Protein AF-A0A091KZ14-F1 (afdb_monomer_lite)

pLDDT: mean 85.17, std 9.56, range [55.09, 93.75]

Organism: NCBI:txid187382

Foldseek 3Di:
DDPVVVVVVVVVVVVVVVVVVVVVVVDDPCLVPQPDPVSNVVVVVVVD

Radius of gyration: 15.96 Å; chains: 1; bounding box: 25×18×48 Å

Secondary structure (DSSP, 8-state):
--THHHHHHHHHHHHHHHHHHHHHHTS-HHHHT-SSHHHHHHHHHHH-

Structure (mmCIF, N/CA/C/O backbone):
data_AF-A0A091KZ14-F1
#
_entry.id   AF-A0A091KZ14-F1
#
loop_
_atom_site.group_PDB
_atom_site.id
_atom_site.type_symbol
_atom_site.label_atom_id
_atom_site.label_alt_id
_atom_site.label_comp_id
_atom_site.label_asym_id
_atom_site.label_entity_id
_atom_site.label_seq_id
_atom_site.pdbx_PDB_ins_code
_atom_site.Cartn_x
_atom_site.Cartn_y
_atom_site.Cartn_z
_atom_site.occupancy
_atom_site.B_iso_or_equiv
_atom_site.auth_seq_id
_atom_site.auth_comp_id
_atom_site.auth_asym_id
_atom_site.auth_atom_id
_atom_site.pdbx_PDB_model_num
ATOM 1 N N . LYS A 1 1 ? 12.701 1.545 -35.135 1.00 55.09 1 LYS A N 1
ATOM 2 C CA . LYS A 1 1 ? 11.860 2.204 -34.100 1.00 55.09 1 LYS A CA 1
ATOM 3 C C . LYS A 1 1 ? 11.711 1.199 -32.962 1.00 55.09 1 LYS A C 1
ATOM 5 O O . LYS A 1 1 ? 11.185 0.130 -33.210 1.00 55.09 1 LYS A O 1
ATOM 10 N N . ILE A 1 2 ? 12.318 1.444 -31.799 1.00 57.03 2 ILE A N 1
ATOM 11 C CA . ILE A 1 2 ? 12.564 0.393 -30.798 1.00 57.03 2 ILE A CA 1
ATOM 12 C C . ILE A 1 2 ? 11.319 0.230 -29.912 1.00 57.03 2 ILE A C 1
ATOM 14 O O . ILE A 1 2 ? 11.063 1.053 -29.038 1.00 57.03 2 ILE A O 1
ATOM 18 N N . GLU A 1 3 ? 10.560 -0.846 -30.113 1.00 62.66 3 GLU A N 1
ATOM 19 C CA . GLU A 1 3 ? 9.438 -1.269 -29.249 1.00 62.66 3 GLU A CA 1
ATOM 20 C C . GLU A 1 3 ? 9.871 -1.677 -27.822 1.00 62.66 3 GLU A C 1
ATOM 22 O O . GLU A 1 3 ? 9.039 -1.949 -26.958 1.00 62.66 3 GLU A O 1
ATOM 27 N N . GLY A 1 4 ? 11.173 -1.659 -27.520 1.00 63.19 4 GLY A N 1
ATOM 28 C CA . GLY A 1 4 ? 11.738 -2.051 -26.222 1.00 63.19 4 GLY A CA 1
ATOM 29 C C . GLY A 1 4 ? 11.323 -1.178 -25.028 1.00 63.19 4 GLY A C 1
ATOM 30 O O . GLY A 1 4 ? 11.391 -1.636 -23.886 1.00 63.19 4 GLY A O 1
ATOM 31 N N . GLY A 1 5 ? 10.857 0.055 -25.258 1.00 68.38 5 GLY A N 1
ATOM 32 C CA . GLY A 1 5 ? 10.358 0.932 -24.191 1.00 68.38 5 GLY A CA 1
ATOM 33 C C . GLY A 1 5 ? 9.056 0.429 -23.559 1.00 68.38 5 GLY A C 1
ATOM 34 O O . GLY A 1 5 ? 8.929 0.432 -22.335 1.00 68.38 5 GLY A O 1
ATOM 35 N N . ARG A 1 6 ? 8.118 -0.069 -24.380 1.00 71.88 6 ARG A N 1
ATOM 36 C CA . ARG A 1 6 ? 6.858 -0.665 -23.899 1.00 71.88 6 ARG A CA 1
ATOM 37 C C . ARG A 1 6 ? 7.121 -1.979 -23.170 1.00 71.88 6 ARG A C 1
ATOM 39 O O . ARG A 1 6 ? 6.691 -2.126 -22.035 1.00 71.88 6 ARG A O 1
ATOM 46 N N . PHE A 1 7 ? 7.963 -2.842 -23.739 1.00 74.88 7 PHE A N 1
ATOM 47 C CA . PHE A 1 7 ? 8.342 -4.116 -23.122 1.00 74.88 7 PHE A CA 1
ATOM 48 C C . PHE A 1 7 ? 8.926 -3.952 -21.706 1.00 74.88 7 PHE A C 1
ATOM 50 O O . PHE A 1 7 ? 8.501 -4.628 -20.770 1.00 74.88 7 PHE A O 1
ATOM 57 N N . ARG A 1 8 ? 9.852 -3.000 -21.506 1.00 83.50 8 ARG A N 1
ATOM 58 C CA . ARG A 1 8 ? 10.410 -2.717 -20.169 1.00 83.50 8 ARG A CA 1
ATOM 59 C C . ARG A 1 8 ? 9.360 -2.179 -19.194 1.00 83.50 8 ARG A C 1
ATOM 61 O O . ARG A 1 8 ? 9.414 -2.508 -18.009 1.00 83.50 8 ARG A O 1
ATOM 68 N N . LEU A 1 9 ? 8.429 -1.352 -19.669 1.00 87.06 9 LEU A N 1
ATOM 69 C CA . LEU A 1 9 ? 7.345 -0.815 -18.845 1.00 87.06 9 LEU A CA 1
ATOM 70 C C . LEU A 1 9 ? 6.360 -1.907 -18.427 1.00 87.06 9 LEU A C 1
ATOM 72 O O . LEU A 1 9 ? 5.994 -1.964 -17.255 1.00 87.06 9 LEU A O 1
ATOM 76 N N . ASP A 1 10 ? 5.976 -2.792 -19.343 1.00 87.56 10 ASP A N 1
ATOM 77 C CA . ASP A 1 10 ? 5.032 -3.876 -19.068 1.00 87.56 10 ASP A CA 1
ATOM 78 C C . ASP A 1 10 ? 5.614 -4.896 -18.082 1.00 87.56 10 ASP A C 1
ATOM 80 O O . ASP A 1 10 ? 4.936 -5.309 -17.138 1.00 87.56 10 ASP A O 1
ATOM 84 N N . ILE A 1 11 ? 6.911 -5.209 -18.199 1.00 88.69 11 ILE A N 1
ATOM 85 C CA . ILE A 1 11 ? 7.619 -6.023 -17.202 1.00 88.69 11 ILE A CA 1
ATOM 86 C C . ILE A 1 11 ? 7.625 -5.333 -15.833 1.00 88.69 11 ILE A C 1
ATOM 88 O O . ILE A 1 11 ? 7.293 -5.959 -14.826 1.00 88.69 11 ILE A O 1
ATOM 92 N N . ARG A 1 12 ? 7.976 -4.039 -15.769 1.00 89.38 12 ARG A N 1
ATOM 93 C CA . ARG A 1 12 ? 8.016 -3.299 -14.497 1.00 89.38 12 ARG A CA 1
ATOM 94 C C . ARG A 1 12 ? 6.636 -3.234 -13.842 1.00 89.38 12 ARG A C 1
ATOM 96 O O . ARG A 1 12 ? 6.554 -3.408 -12.630 1.00 89.38 12 ARG A O 1
ATOM 103 N N . LYS A 1 13 ? 5.569 -3.036 -14.623 1.00 89.81 13 LYS A N 1
ATOM 104 C CA . LYS A 1 13 ? 4.184 -3.077 -14.132 1.00 89.81 13 LYS A CA 1
ATOM 105 C C . LYS A 1 13 ? 3.853 -4.437 -13.524 1.00 89.81 13 LYS A C 1
ATOM 107 O O . LYS A 1 13 ? 3.409 -4.481 -12.384 1.00 89.81 13 LYS A O 1
ATOM 112 N N . LYS A 1 14 ? 4.143 -5.536 -14.231 1.00 90.88 14 LYS A N 1
ATOM 113 C CA . LYS A 1 14 ? 3.885 -6.896 -13.731 1.00 90.88 14 LYS A CA 1
ATOM 114 C C . LYS A 1 14 ? 4.633 -7.182 -12.424 1.00 90.88 14 LYS A C 1
ATOM 116 O O . LYS A 1 14 ? 4.035 -7.683 -11.476 1.00 90.88 14 LYS A O 1
ATOM 121 N N . ILE A 1 15 ? 5.914 -6.810 -12.348 1.00 90.00 15 ILE A N 1
ATOM 122 C CA . ILE A 1 15 ? 6.726 -6.974 -11.132 1.00 90.00 15 ILE A CA 1
ATOM 123 C C . ILE A 1 15 ? 6.175 -6.122 -9.984 1.00 90.00 15 ILE A C 1
ATOM 125 O O . ILE A 1 15 ? 6.098 -6.597 -8.854 1.00 90.00 15 ILE A O 1
ATOM 129 N N . PHE A 1 16 ? 5.784 -4.876 -10.258 1.00 89.88 16 PHE A N 1
ATOM 130 C CA . PHE A 1 16 ? 5.223 -3.986 -9.246 1.00 89.88 16 PHE A CA 1
ATOM 131 C C . PHE A 1 16 ? 3.919 -4.545 -8.669 1.00 89.88 16 PHE A C 1
ATOM 133 O O . PHE A 1 16 ? 3.793 -4.635 -7.453 1.00 89.88 16 PHE A O 1
ATOM 140 N N . THR A 1 17 ? 2.999 -5.010 -9.518 1.00 89.69 17 THR A N 1
ATOM 141 C CA . THR A 1 17 ? 1.752 -5.644 -9.067 1.00 89.69 17 THR A CA 1
ATOM 142 C C . THR A 1 17 ? 2.023 -6.872 -8.201 1.00 89.69 17 THR A C 1
ATOM 144 O O . THR A 1 17 ? 1.435 -6.996 -7.132 1.00 89.69 17 THR A O 1
ATOM 147 N N . MET A 1 18 ? 2.949 -7.748 -8.607 1.00 93.31 18 MET A N 1
ATOM 148 C CA . MET A 1 18 ? 3.305 -8.926 -7.806 1.00 93.31 18 MET A CA 1
ATOM 149 C C . MET A 1 18 ? 3.896 -8.543 -6.443 1.00 93.31 18 MET A C 1
ATOM 151 O O . MET A 1 18 ? 3.504 -9.115 -5.431 1.00 93.31 18 MET A O 1
ATOM 155 N N . ARG A 1 19 ? 4.790 -7.545 -6.399 1.00 90.62 19 ARG A N 1
ATOM 156 C CA . ARG A 1 19 ? 5.383 -7.056 -5.144 1.00 90.62 19 ARG A CA 1
ATOM 157 C C . ARG A 1 19 ? 4.347 -6.454 -4.205 1.00 90.62 19 ARG A C 1
ATOM 159 O O . ARG A 1 19 ? 4.410 -6.714 -3.011 1.00 90.62 19 ARG A O 1
ATOM 166 N N . VAL A 1 20 ? 3.405 -5.672 -4.734 1.00 88.50 20 VAL A N 1
ATOM 167 C CA . VAL A 1 20 ? 2.328 -5.075 -3.932 1.00 88.50 20 VAL A CA 1
ATOM 168 C C . VAL A 1 20 ? 1.444 -6.163 -3.333 1.00 88.50 20 VAL A C 1
ATOM 170 O O . VAL A 1 20 ? 1.179 -6.117 -2.140 1.00 88.50 20 VAL A O 1
ATOM 173 N N . VAL A 1 21 ? 1.048 -7.171 -4.119 1.00 88.75 21 VAL A N 1
ATOM 174 C CA . VAL A 1 21 ? 0.238 -8.296 -3.620 1.00 88.75 21 VAL A CA 1
ATOM 175 C C . VAL A 1 21 ? 0.980 -9.080 -2.535 1.00 88.75 21 VAL A C 1
ATOM 177 O O . VAL A 1 21 ? 0.397 -9.385 -1.499 1.00 88.75 21 VAL A O 1
ATOM 180 N N . GLU A 1 22 ? 2.268 -9.376 -2.728 1.00 90.38 22 GLU A N 1
ATOM 181 C CA . GLU A 1 22 ? 3.077 -10.063 -1.713 1.00 90.38 22 GLU A CA 1
ATOM 182 C C . GLU A 1 22 ? 3.180 -9.252 -0.415 1.00 90.38 22 GLU A C 1
ATOM 184 O O . GLU A 1 22 ? 3.009 -9.811 0.667 1.00 90.38 22 GLU A O 1
ATOM 189 N N . HIS A 1 23 ? 3.411 -7.938 -0.510 1.00 85.44 23 HIS A N 1
ATOM 190 C CA . HIS A 1 23 ? 3.448 -7.063 0.662 1.00 85.44 23 HIS A CA 1
ATOM 191 C C . HIS A 1 23 ? 2.094 -6.997 1.366 1.00 85.44 23 HIS A C 1
ATOM 193 O O . HIS A 1 23 ? 2.041 -7.057 2.588 1.00 85.44 23 HIS A O 1
ATOM 199 N N . TRP A 1 24 ? 1.004 -6.934 0.603 1.00 86.69 24 TRP A N 1
ATOM 200 C CA . TRP A 1 24 ? -0.348 -6.883 1.150 1.00 86.69 24 TRP A CA 1
ATOM 201 C C . TRP A 1 24 ? -0.697 -8.143 1.947 1.00 86.69 24 TRP A C 1
ATOM 203 O O . TRP A 1 24 ? -1.275 -8.050 3.023 1.00 86.69 24 TRP A O 1
ATOM 213 N N . ASN A 1 25 ? -0.271 -9.316 1.469 1.00 86.12 25 ASN A N 1
ATOM 214 C CA . ASN A 1 25 ? -0.466 -10.591 2.169 1.00 86.12 25 ASN A CA 1
ATOM 215 C C . ASN A 1 25 ? 0.348 -10.717 3.469 1.00 86.12 25 ASN A C 1
ATOM 217 O O . ASN A 1 25 ? 0.085 -11.615 4.265 1.00 86.12 25 ASN A O 1
ATOM 221 N N . ARG A 1 26 ? 1.352 -9.856 3.673 1.00 88.75 26 ARG A N 1
ATOM 222 C CA . ARG A 1 26 ? 2.158 -9.805 4.901 1.00 88.75 26 ARG A CA 1
ATOM 223 C C . ARG A 1 26 ? 1.597 -8.846 5.946 1.00 88.75 26 ARG A C 1
ATOM 225 O O . ARG A 1 26 ? 2.066 -8.874 7.079 1.00 88.75 26 ARG A O 1
ATOM 232 N N . LEU A 1 27 ? 0.634 -8.000 5.578 1.00 88.56 27 LEU A N 1
ATOM 233 C CA . LEU A 1 27 ? 0.046 -7.047 6.510 1.00 88.56 27 LEU A CA 1
ATOM 234 C C . LEU A 1 27 ? -0.927 -7.745 7.472 1.00 88.56 27 LEU A C 1
ATOM 236 O O . LEU A 1 27 ? -1.697 -8.612 7.044 1.00 88.56 27 LEU A O 1
ATOM 240 N N . PRO A 1 28 ? -0.946 -7.348 8.757 1.00 88.06 28 PRO A N 1
ATOM 241 C CA . PRO A 1 28 ? -1.951 -7.813 9.700 1.00 88.06 28 PRO A CA 1
ATOM 242 C C . PRO A 1 28 ? -3.363 -7.449 9.231 1.00 88.06 28 PRO A C 1
ATOM 244 O O . PRO A 1 28 ? -3.604 -6.365 8.692 1.00 88.06 28 PRO A O 1
ATOM 247 N N . ARG A 1 29 ? -4.324 -8.345 9.474 1.00 88.12 29 ARG A N 1
ATOM 248 C CA . ARG A 1 29 ? -5.718 -8.170 9.042 1.00 88.12 29 ARG A CA 1
ATOM 249 C C . ARG A 1 29 ? -6.345 -6.882 9.586 1.00 88.12 29 ARG A C 1
ATOM 251 O O . ARG A 1 29 ? -7.064 -6.208 8.861 1.00 88.12 29 ARG A O 1
ATOM 258 N N . GLU A 1 30 ? -6.010 -6.502 10.815 1.00 85.75 30 GLU A N 1
ATOM 259 C CA . GLU A 1 30 ? -6.459 -5.253 11.442 1.00 85.75 30 GLU A CA 1
ATOM 260 C C . GLU A 1 30 ? -5.992 -3.989 10.704 1.00 85.75 30 GLU A C 1
ATOM 262 O O . GLU A 1 30 ? -6.722 -2.998 10.654 1.00 85.75 30 GLU A O 1
ATOM 267 N N . VAL A 1 31 ? -4.801 -4.023 10.096 1.00 88.44 31 VAL A N 1
ATOM 268 C CA . VAL A 1 31 ? -4.278 -2.920 9.284 1.00 88.44 31 VAL A CA 1
ATOM 269 C C . VAL A 1 31 ? -5.082 -2.853 7.988 1.00 88.44 31 VAL A C 1
ATOM 271 O O . VAL A 1 31 ? -5.576 -1.790 7.628 1.00 88.44 31 VAL A O 1
ATOM 274 N N . VAL A 1 32 ? -5.297 -3.999 7.333 1.00 87.25 32 VAL A N 1
ATOM 275 C CA . VAL A 1 32 ? -6.018 -4.107 6.050 1.00 87.25 32 VAL A CA 1
ATOM 276 C C . VAL A 1 32 ? -7.511 -3.763 6.170 1.00 87.25 32 VAL A C 1
ATOM 278 O O . VAL A 1 32 ? -8.076 -3.187 5.244 1.00 87.25 32 VAL A O 1
ATOM 281 N N . GLU A 1 33 ? -8.150 -4.068 7.300 1.00 90.75 33 GLU A N 1
ATOM 282 C CA . GLU A 1 33 ? -9.576 -3.801 7.563 1.00 90.75 33 GLU A CA 1
ATOM 283 C C . GLU A 1 33 ? -9.855 -2.367 8.065 1.00 90.75 33 GLU A C 1
ATOM 285 O O . GLU A 1 33 ? -10.917 -2.080 8.623 1.00 90.75 33 GLU A O 1
ATOM 290 N N . ALA A 1 34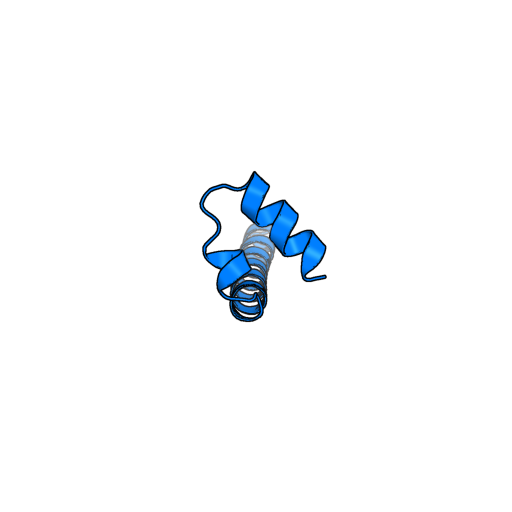 ? -8.912 -1.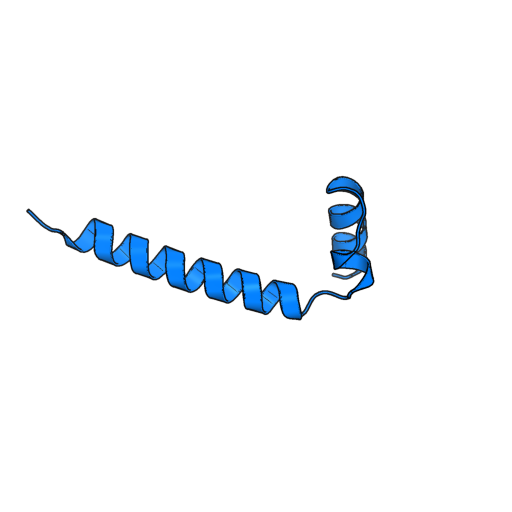437 7.895 1.00 92.06 34 ALA A N 1
ATOM 291 C CA . ALA A 1 34 ? -9.110 -0.048 8.283 1.00 92.06 34 ALA A CA 1
ATOM 292 C C . ALA A 1 34 ? -10.232 0.635 7.460 1.00 92.06 34 ALA A C 1
ATOM 294 O O . ALA A 1 34 ? -10.246 0.548 6.232 1.00 92.06 34 ALA A O 1
ATOM 295 N N . PRO A 1 35 ? -11.150 1.383 8.107 1.00 92.31 35 PRO A N 1
ATOM 296 C CA . PRO A 1 35 ? -12.304 2.001 7.443 1.00 92.31 35 PRO A CA 1
ATOM 297 C C . PRO A 1 35 ? -11.950 3.238 6.603 1.00 92.31 35 PRO A C 1
ATOM 299 O O . PRO A 1 35 ? -12.774 3.716 5.826 1.00 92.31 35 PRO A O 1
ATOM 302 N N . SER A 1 36 ? -10.745 3.790 6.772 1.00 93.75 36 SER A N 1
ATOM 303 C CA . SER A 1 36 ? -10.263 4.951 6.026 1.00 93.75 36 SER A CA 1
ATOM 304 C C . SER A 1 36 ? -8.765 4.846 5.753 1.00 93.75 36 SER A C 1
ATOM 306 O O . SER A 1 36 ? -8.043 4.152 6.471 1.00 93.75 36 SER A O 1
ATOM 308 N N . LEU A 1 37 ? -8.287 5.576 4.742 1.00 90.81 37 LEU A N 1
ATOM 309 C CA . LEU A 1 37 ? -6.867 5.602 4.389 1.00 90.81 37 LEU A CA 1
ATOM 310 C C . LEU A 1 37 ? -5.995 6.196 5.505 1.00 90.81 37 LEU A C 1
ATOM 312 O O . LEU A 1 37 ? -4.877 5.742 5.714 1.00 90.81 37 LEU A O 1
ATOM 316 N N . GLU A 1 38 ? -6.500 7.190 6.232 1.00 92.62 38 GLU A N 1
ATOM 317 C CA . GLU A 1 38 ? -5.770 7.802 7.347 1.00 92.62 38 GLU A CA 1
ATOM 318 C C . GLU A 1 38 ? -5.634 6.820 8.513 1.00 92.62 38 GLU A C 1
ATOM 320 O O . GLU A 1 38 ? -4.557 6.673 9.085 1.00 92.62 38 GLU A O 1
ATOM 325 N N . THR A 1 39 ? -6.694 6.058 8.799 1.00 92.19 39 THR A N 1
ATOM 326 C CA . THR A 1 39 ? -6.640 4.971 9.785 1.00 92.19 39 THR A CA 1
ATOM 327 C C . THR A 1 39 ? -5.717 3.840 9.327 1.00 92.19 39 THR A C 1
ATOM 329 O O . THR A 1 39 ? -4.990 3.288 10.145 1.00 92.19 39 THR A O 1
ATOM 332 N N . PHE A 1 40 ? -5.717 3.508 8.032 1.00 91.62 40 PHE A N 1
ATOM 333 C CA . PHE A 1 40 ? -4.806 2.518 7.457 1.00 91.62 40 PHE A CA 1
ATOM 334 C C . PHE A 1 40 ? -3.342 2.930 7.647 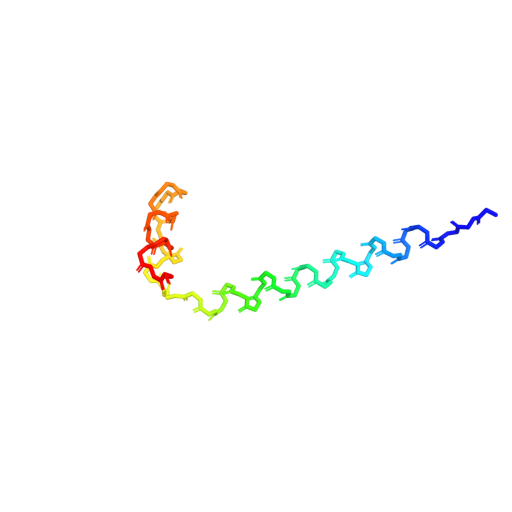1.00 91.62 40 PHE A C 1
ATOM 336 O O . PHE A 1 40 ? -2.553 2.126 8.130 1.00 91.62 40 PHE A O 1
ATOM 343 N N . LYS A 1 41 ? -2.988 4.183 7.319 1.00 90.94 41 LYS A N 1
ATOM 344 C CA . LYS A 1 41 ? -1.626 4.714 7.499 1.00 90.94 41 LYS A CA 1
ATOM 345 C C . LYS A 1 41 ? -1.195 4.668 8.963 1.00 90.94 41 LYS A C 1
ATOM 347 O O . LYS A 1 41 ? -0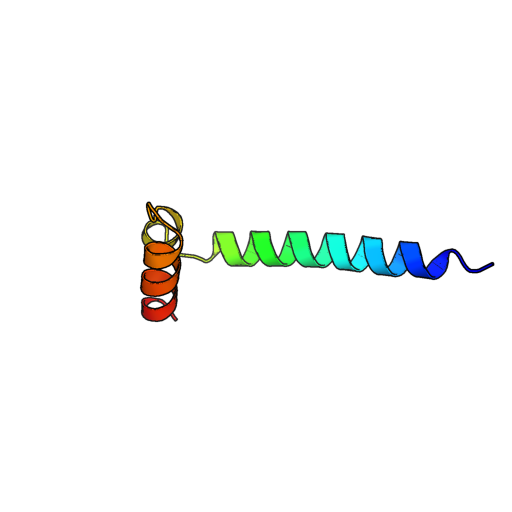.167 4.079 9.251 1.00 90.94 41 LYS A O 1
ATOM 352 N N . ALA A 1 42 ? -2.026 5.174 9.877 1.00 92.56 42 ALA A N 1
ATOM 353 C CA . ALA A 1 42 ? -1.716 5.164 11.306 1.00 92.56 42 ALA A CA 1
ATOM 354 C C . ALA A 1 42 ? -1.481 3.743 11.856 1.00 92.56 42 ALA A C 1
ATOM 356 O O . ALA A 1 42 ? -0.549 3.528 12.621 1.00 92.56 42 ALA A O 1
ATOM 357 N N . ARG A 1 43 ? -2.290 2.758 11.433 1.00 90.44 43 ARG A N 1
ATOM 358 C CA . ARG A 1 43 ? -2.110 1.347 11.822 1.00 90.44 43 ARG A CA 1
ATOM 359 C C . ARG A 1 43 ? -0.885 0.701 11.176 1.00 90.44 43 ARG A C 1
ATOM 361 O O . ARG A 1 43 ? -0.261 -0.158 11.782 1.00 90.44 43 ARG A O 1
ATOM 368 N N . LEU A 1 44 ? -0.558 1.083 9.943 1.00 89.69 44 LEU A N 1
ATOM 369 C CA . LEU A 1 44 ? 0.631 0.597 9.248 1.00 89.69 44 LEU A CA 1
ATOM 370 C C . LEU A 1 44 ? 1.916 1.131 9.896 1.00 89.69 44 LEU A C 1
ATOM 372 O O . LEU A 1 44 ? 2.861 0.365 10.041 1.00 89.69 44 LEU A O 1
ATOM 376 N N . ASP A 1 45 ? 1.928 2.406 10.293 1.00 89.38 45 ASP A N 1
ATOM 377 C CA . ASP A 1 45 ? 3.050 3.050 10.989 1.00 89.38 45 ASP A CA 1
ATOM 378 C C . ASP A 1 45 ? 3.268 2.482 12.405 1.0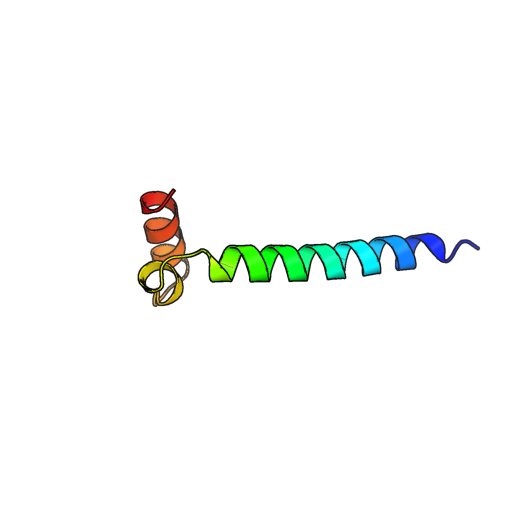0 89.38 45 ASP A C 1
ATOM 380 O O . ASP A 1 45 ? 4.389 2.492 12.893 1.00 89.38 45 ASP A O 1
ATOM 384 N N . GLU A 1 46 ? 2.222 1.972 13.066 1.00 84.94 46 GLU A N 1
ATOM 385 C CA . GLU A 1 46 ? 2.343 1.263 14.354 1.00 84.94 46 GLU A CA 1
ATOM 386 C C . GLU A 1 46 ? 2.862 -0.180 14.190 1.00 84.94 46 GLU A C 1
ATOM 388 O O . GLU A 1 46 ? 3.500 -0.724 15.091 1.00 84.94 46 GLU A O 1
ATOM 393 N N . ALA A 1 47 ? 2.586 -0.812 13.044 1.00 77.94 47 ALA A N 1
ATOM 394 C CA . ALA A 1 47 ? 2.959 -2.198 12.760 1.00 77.94 47 ALA A CA 1
ATOM 395 C C . ALA A 1 47 ? 4.391 -2.375 12.211 1.00 77.94 47 ALA A C 1
ATOM 397 O O . ALA A 1 47 ? 4.865 -3.514 12.137 1.00 77.94 47 ALA A O 1
ATOM 398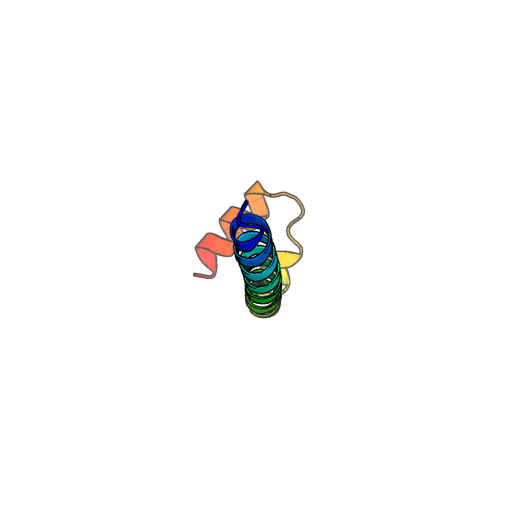 N N . LEU A 1 48 ? 5.048 -1.288 11.786 1.00 71.81 48 LEU A N 1
ATOM 399 C CA . LEU A 1 48 ? 6.418 -1.244 11.248 1.00 71.81 48 LEU A CA 1
ATOM 400 C C . LEU A 1 48 ? 7.411 -0.689 12.274 1.00 71.81 48 LEU A C 1
ATOM 402 O O . LEU A 1 48 ? 8.545 -1.222 12.302 1.00 71.81 48 LEU A O 1
#

Sequence (48 aa):
KIEGGRFRLDIRKKIFTMRVVEHWNRLPREVVEAPSLETFKARLDEAL